Protein AF-A0A257JAC1-F1 (afdb_monomer)

Nearest PDB structures (foldseek):
  6sv1-assembly1_F  TM=8.504E-01  e=3.118E+00  Rhodospirillum rubrum
  6suw-assembly3_V  TM=8.301E-01  e=5.648E+00  Rhodospirillum rubrum ATCC 11170

pLDDT: mean 87.09, std 10.45, range [52.97, 97.69]

Mean predicted aligned error: 11.07 Å

Foldseek 3Di:
DVPVVVVVVVVVVVVVVVVCCVVVVVVVVVVVVVVVVVVVVVVVLCVLVVVQCVVVPPDDPPRLDQDDRPVHDPVSVVVSVVSNVVSVVVVVVVVVVVVVLVVVLVVLLVVLVVLLVVLVVCLVVDPDPVVNVVSVVSNVVSVVVNVVSVVD

Sequence (152 aa):
MLVQVARSRANREALARRILLDTALPLSALMALMTVIVWGGIRAGLKPLALLRGQVEGRAANDLAPIEVDAAPPEVRSLARAMNTLLAEVHHNVVAQKRFISDAAHQLRTPLAGLKSQTELALGEANDPALRARLQRVHESATRSAHLVNQL

Secondary structure (DSSP, 8-state):
-HHHHHHHHHHHHHHHHHHHHHHHHHHHHHHHHHHHHHHHHHHHHHHHHHHHHHHHTT--TT--PPPP-TTS-HHHHHHHHHHHHHHHHHHHHHHHHHHHHHHHHHHHHHHHHHHHHHHHHHHHH---HHHHHHHHHHHHHHHHHHHHHTT-

Structure (mmCIF, N/CA/C/O backbone):
data_AF-A0A257JAC1-F1
#
_entry.id   AF-A0A257JAC1-F1
#
loop_
_atom_site.group_PDB
_atom_site.id
_atom_site.type_symbol
_atom_site.label_atom_id
_atom_site.label_alt_id
_atom_site.label_comp_id
_atom_site.label_asym_id
_atom_site.label_entity_id
_atom_site.label_seq_id
_atom_site.pdbx_PDB_ins_code
_atom_site.Cartn_x
_atom_site.Cartn_y
_atom_site.Cartn_z
_atom_site.occupancy
_atom_site.B_iso_or_equiv
_atom_site.auth_seq_id
_atom_site.auth_comp_id
_atom_site.auth_asym_id
_atom_site.auth_atom_id
_atom_site.pdbx_PDB_model_num
ATOM 1 N N . MET A 1 1 ? 53.261 30.747 -67.026 1.00 52.97 1 MET A N 1
ATOM 2 C CA . MET A 1 1 ? 53.372 29.556 -66.147 1.00 52.97 1 MET A CA 1
ATOM 3 C C . MET A 1 1 ? 52.552 29.631 -64.840 1.00 52.97 1 MET A C 1
ATOM 5 O O . MET A 1 1 ? 52.709 28.761 -63.999 1.00 52.97 1 MET A O 1
ATOM 9 N N . LEU A 1 2 ? 51.612 30.575 -64.659 1.00 57.81 2 LEU A N 1
ATOM 10 C CA . LEU A 1 2 ? 50.761 30.638 -63.447 1.00 57.81 2 LEU A CA 1
ATOM 11 C C . LEU A 1 2 ? 49.524 29.712 -63.499 1.00 57.81 2 LEU A C 1
ATOM 13 O O . LEU A 1 2 ? 49.035 29.259 -62.469 1.00 57.81 2 LEU A O 1
ATOM 17 N N . VAL A 1 3 ? 49.051 29.361 -64.698 1.00 57.50 3 VAL A N 1
ATOM 18 C CA . VAL A 1 3 ? 47.791 28.615 -64.891 1.00 57.50 3 VAL A CA 1
ATOM 19 C C . VAL A 1 3 ? 47.932 27.111 -64.586 1.00 57.50 3 V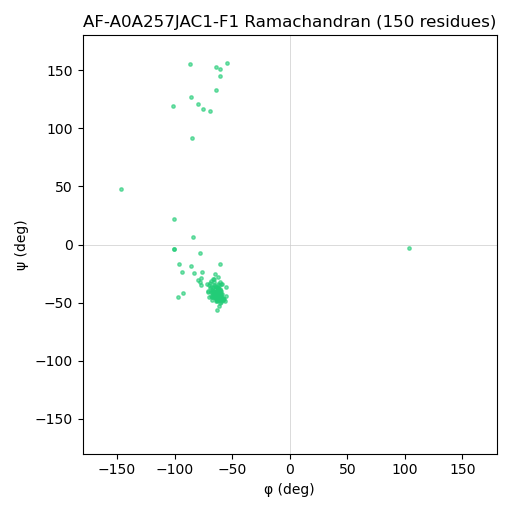AL A C 1
ATOM 21 O O . VAL A 1 3 ? 46.983 26.467 -64.142 1.00 57.50 3 VAL A O 1
ATOM 24 N N . GLN A 1 4 ? 49.128 26.538 -64.763 1.00 55.97 4 GLN A N 1
ATOM 25 C CA . GLN A 1 4 ? 49.362 25.095 -64.599 1.00 55.97 4 GLN A CA 1
ATOM 26 C C . GLN A 1 4 ? 49.473 24.679 -63.118 1.00 55.97 4 GLN A C 1
ATOM 28 O O . GLN A 1 4 ? 49.011 23.604 -62.739 1.00 55.97 4 GLN A O 1
ATOM 33 N N . VAL A 1 5 ? 49.999 25.562 -62.258 1.00 58.25 5 VAL A N 1
ATOM 34 C CA . VAL A 1 5 ? 50.094 25.331 -60.804 1.00 58.25 5 VAL A CA 1
ATOM 35 C C . VAL A 1 5 ? 48.734 25.530 -60.117 1.00 58.25 5 VAL A C 1
ATOM 37 O O . VAL A 1 5 ? 48.389 24.763 -59.218 1.00 58.25 5 VAL A O 1
ATOM 40 N N . ALA A 1 6 ? 47.916 26.481 -60.589 1.00 58.75 6 ALA A N 1
ATOM 41 C CA . ALA A 1 6 ? 46.552 26.689 -60.095 1.00 58.75 6 ALA A CA 1
ATOM 42 C C . ALA A 1 6 ? 45.630 25.486 -60.383 1.00 58.75 6 ALA A C 1
ATOM 44 O O . ALA A 1 6 ? 44.903 25.046 -59.494 1.00 58.75 6 ALA A O 1
ATOM 45 N N . ARG A 1 7 ? 45.723 24.877 -61.579 1.00 55.06 7 ARG A N 1
ATOM 46 C CA . ARG A 1 7 ? 44.983 23.642 -61.927 1.00 55.06 7 ARG A CA 1
ATOM 47 C C . ARG A 1 7 ? 45.364 22.449 -61.040 1.00 55.06 7 ARG A C 1
ATOM 49 O O . ARG A 1 7 ? 44.503 21.665 -60.657 1.00 55.06 7 ARG A O 1
ATOM 56 N N . SER A 1 8 ? 46.646 22.327 -60.697 1.00 62.03 8 SER A N 1
ATOM 57 C CA . SER A 1 8 ? 47.169 21.270 -59.818 1.00 62.03 8 SER A CA 1
ATOM 58 C C . SER A 1 8 ? 46.660 21.398 -58.374 1.00 62.03 8 SER A C 1
ATOM 60 O O . SER A 1 8 ? 46.226 20.406 -57.787 1.00 62.03 8 SER A O 1
ATOM 62 N N . ARG A 1 9 ? 46.645 22.617 -57.811 1.00 63.28 9 ARG A N 1
ATOM 63 C CA . ARG A 1 9 ? 46.128 22.863 -56.452 1.00 63.28 9 ARG A CA 1
ATOM 64 C C . ARG A 1 9 ? 44.609 22.722 -56.362 1.00 63.28 9 ARG A C 1
ATOM 66 O O . ARG A 1 9 ? 44.140 22.009 -55.482 1.00 63.28 9 ARG A O 1
ATOM 73 N N . ALA A 1 10 ? 43.865 23.287 -57.315 1.00 62.88 10 ALA A N 1
ATOM 74 C CA . ALA A 1 10 ? 42.404 23.188 -57.350 1.00 62.88 10 ALA A CA 1
ATOM 75 C C . ALA A 1 10 ? 41.915 21.731 -57.466 1.00 62.88 10 ALA A C 1
ATOM 77 O O . ALA A 1 10 ? 40.966 21.338 -56.791 1.00 62.88 10 ALA A O 1
ATOM 78 N N . ASN A 1 11 ? 42.601 20.894 -58.254 1.00 62.50 11 ASN A N 1
ATOM 79 C CA . ASN A 1 11 ? 42.267 19.471 -58.353 1.00 62.50 11 ASN A CA 1
ATOM 80 C C . ASN A 1 11 ? 42.580 18.704 -57.056 1.00 62.50 11 ASN A C 1
ATOM 82 O O . ASN A 1 11 ? 41.802 17.834 -56.670 1.00 62.50 11 ASN A O 1
ATOM 86 N N . ARG A 1 12 ? 43.679 19.030 -56.358 1.00 67.06 12 ARG A N 1
ATOM 87 C CA . ARG A 1 12 ? 44.023 18.420 -55.058 1.00 67.06 12 ARG A CA 1
ATOM 88 C C . ARG A 1 12 ? 43.043 18.815 -53.954 1.00 67.06 12 ARG A C 1
ATOM 90 O O . ARG A 1 12 ? 42.645 17.952 -53.181 1.00 67.06 12 ARG A O 1
ATOM 97 N N . GLU A 1 13 ? 42.617 20.074 -53.906 1.00 72.00 13 GLU A N 1
ATOM 98 C CA . GLU A 1 13 ? 41.595 20.547 -52.962 1.00 72.00 13 GLU A CA 1
ATOM 99 C C . GLU A 1 13 ? 40.222 19.928 -53.249 1.00 72.00 13 GLU A C 1
ATOM 101 O O . GLU A 1 13 ? 39.535 19.502 -52.322 1.00 72.00 13 GLU A O 1
ATOM 106 N N . ALA A 1 14 ? 39.844 19.792 -54.525 1.00 70.06 14 ALA A N 1
ATOM 107 C CA . ALA A 1 14 ? 38.610 19.118 -54.917 1.00 70.06 14 ALA A CA 1
ATOM 108 C C . ALA A 1 14 ? 38.619 17.625 -54.544 1.00 70.06 14 ALA A C 1
ATOM 110 O O . ALA A 1 14 ? 37.628 17.124 -54.013 1.00 70.06 14 ALA A O 1
ATOM 111 N N . LEU A 1 15 ? 39.739 16.925 -54.762 1.00 70.12 15 LEU A N 1
ATOM 112 C CA . LEU A 1 15 ? 39.929 15.530 -54.345 1.00 70.12 15 LEU A CA 1
ATOM 113 C C . LEU A 1 15 ? 39.894 15.385 -52.819 1.00 70.12 15 LEU A C 1
ATOM 115 O O . LEU A 1 15 ? 39.164 14.539 -52.313 1.00 70.12 15 LEU A O 1
ATOM 119 N N . ALA A 1 16 ? 40.611 16.235 -52.079 1.00 73.94 16 ALA A N 1
ATOM 120 C CA . ALA A 1 16 ? 40.619 16.214 -50.616 1.00 73.94 16 ALA A CA 1
ATOM 121 C C . ALA A 1 16 ? 39.226 16.489 -50.033 1.00 73.94 16 ALA A C 1
ATOM 123 O O . ALA A 1 16 ? 38.765 15.748 -49.169 1.00 73.94 16 ALA A O 1
ATOM 124 N N . ARG A 1 17 ? 38.507 17.495 -50.549 1.00 76.56 17 ARG A N 1
ATOM 125 C CA . ARG A 1 17 ? 37.129 17.797 -50.136 1.00 76.56 17 ARG A CA 1
ATOM 126 C C . ARG A 1 17 ? 36.183 16.639 -50.438 1.00 76.56 17 ARG A C 1
ATOM 128 O O . ARG A 1 17 ? 35.298 16.361 -49.637 1.00 76.56 17 ARG A O 1
ATOM 135 N N . ARG A 1 18 ? 36.371 15.957 -51.568 1.00 75.81 18 ARG A N 1
ATOM 136 C CA . ARG A 1 18 ? 35.548 14.809 -51.956 1.00 75.81 18 ARG A CA 1
ATOM 137 C C . ARG A 1 18 ? 35.815 13.588 -51.081 1.00 75.81 18 ARG A C 1
ATOM 139 O O . ARG A 1 18 ? 34.855 12.981 -50.646 1.00 75.81 18 ARG A O 1
ATOM 146 N N . ILE A 1 19 ? 37.071 13.305 -50.731 1.00 75.75 19 ILE A N 1
ATOM 147 C CA . ILE A 1 19 ? 37.435 12.236 -49.782 1.00 75.75 19 ILE A CA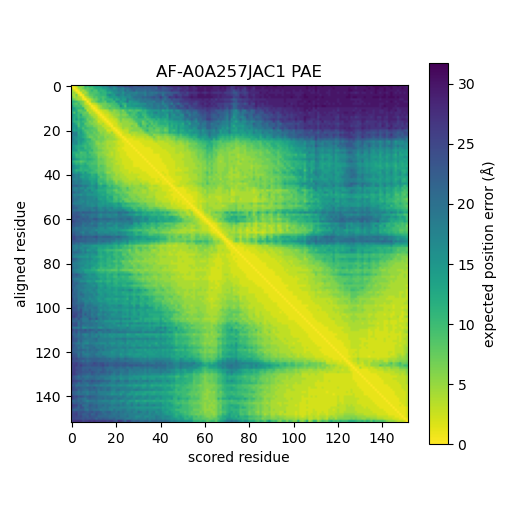 1
ATOM 148 C C . ILE A 1 19 ? 36.907 12.549 -48.377 1.00 75.75 19 ILE A C 1
ATOM 150 O O . ILE A 1 19 ? 36.349 11.673 -47.716 1.00 75.75 19 ILE A O 1
ATOM 154 N N . LEU A 1 20 ? 37.044 13.801 -47.927 1.00 79.00 20 LEU A N 1
ATOM 155 C CA . LEU A 1 20 ? 36.506 14.242 -46.642 1.00 79.00 20 LEU A CA 1
ATOM 156 C C . LEU A 1 20 ? 34.987 14.089 -46.603 1.00 79.00 20 LEU A C 1
ATOM 158 O O . LEU A 1 20 ? 34.475 13.573 -45.622 1.00 79.00 20 LEU A O 1
ATOM 162 N N . LEU A 1 21 ? 34.270 14.477 -47.661 1.00 80.38 21 LEU A N 1
ATOM 163 C CA . LEU A 1 21 ? 32.819 14.298 -47.740 1.00 80.38 21 LEU A CA 1
ATOM 164 C C . LEU A 1 21 ? 32.426 12.818 -47.852 1.00 80.38 21 LEU A C 1
ATOM 166 O O . LEU A 1 21 ? 31.553 12.389 -47.106 1.00 80.38 21 LEU A O 1
ATOM 170 N N . ASP A 1 22 ? 33.097 12.028 -48.692 1.00 84.81 22 ASP A N 1
ATOM 171 C CA . ASP A 1 22 ? 32.835 10.588 -48.856 1.00 84.81 22 ASP A CA 1
ATOM 172 C C . ASP A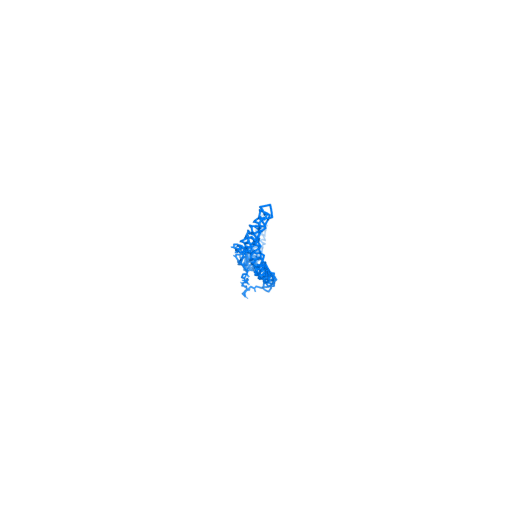 1 22 ? 33.077 9.799 -47.565 1.00 84.81 22 ASP A C 1
ATOM 174 O O . ASP A 1 22 ? 32.435 8.778 -47.348 1.00 84.81 22 ASP A O 1
ATOM 178 N N . THR A 1 23 ? 33.966 10.272 -46.687 1.00 84.00 23 THR A N 1
ATOM 179 C CA . THR A 1 23 ? 34.243 9.622 -45.396 1.00 84.00 23 THR A CA 1
ATOM 180 C C . THR A 1 23 ? 33.383 10.199 -44.268 1.00 84.00 23 THR A C 1
ATOM 182 O O . THR A 1 23 ? 32.854 9.461 -43.437 1.00 84.00 23 THR A O 1
ATOM 185 N N . ALA A 1 24 ? 33.202 11.522 -44.226 1.00 89.31 24 ALA A N 1
ATOM 186 C CA . ALA A 1 24 ? 32.442 12.192 -43.173 1.00 89.31 24 ALA A CA 1
ATOM 187 C C . ALA A 1 24 ? 30.936 11.940 -43.285 1.00 89.31 24 ALA A C 1
ATOM 189 O O . ALA A 1 24 ? 30.268 11.835 -42.257 1.00 89.31 24 ALA A O 1
ATOM 190 N N . LEU A 1 25 ? 30.391 11.822 -44.499 1.00 89.50 25 LEU A N 1
ATOM 191 C CA . LEU A 1 25 ? 28.969 11.562 -44.718 1.00 89.50 25 LEU A CA 1
ATOM 192 C C . LEU A 1 25 ? 28.515 10.213 -44.119 1.00 89.50 25 LEU A C 1
ATOM 194 O O . LEU A 1 25 ? 27.591 10.233 -43.303 1.00 89.50 25 LEU A O 1
ATOM 198 N N . PRO A 1 26 ? 29.148 9.056 -44.418 1.00 91.06 26 PRO A N 1
ATOM 199 C CA . PRO A 1 26 ? 28.753 7.781 -43.820 1.00 91.06 26 PRO A CA 1
ATOM 200 C C . PRO A 1 26 ? 29.000 7.734 -42.308 1.00 91.06 26 PRO A C 1
ATOM 202 O O . PRO A 1 26 ? 28.175 7.177 -41.587 1.00 91.06 26 PRO A O 1
ATOM 205 N N . LEU A 1 27 ? 30.066 8.364 -41.799 1.00 93.06 27 LEU A N 1
ATOM 206 C CA . LEU A 1 27 ? 30.300 8.473 -40.351 1.00 93.06 27 LEU A CA 1
ATOM 207 C C . LEU A 1 27 ? 29.205 9.288 -39.655 1.00 93.06 27 LEU A C 1
ATOM 209 O O . LEU A 1 27 ? 28.703 8.886 -38.606 1.00 93.06 27 LEU A O 1
ATOM 213 N N . SER A 1 28 ? 28.792 10.405 -40.253 1.00 94.62 28 SER A N 1
ATOM 214 C CA . SER A 1 28 ? 27.710 11.239 -39.724 1.00 94.62 28 SER A CA 1
ATOM 215 C C . SER A 1 28 ? 26.376 10.494 -39.747 1.00 94.62 28 SER A C 1
ATOM 217 O O . SER A 1 28 ? 25.626 10.542 -38.774 1.00 94.62 28 SER A O 1
ATOM 219 N N . ALA A 1 29 ? 26.098 9.752 -40.824 1.00 95.31 29 ALA A N 1
ATOM 220 C CA . ALA A 1 29 ? 24.916 8.903 -40.920 1.00 95.31 29 ALA A CA 1
ATOM 221 C C . ALA A 1 29 ? 24.917 7.802 -39.846 1.00 95.31 29 ALA A C 1
ATOM 223 O O . ALA A 1 29 ? 23.893 7.574 -39.203 1.00 95.31 29 ALA A O 1
ATOM 224 N N . LEU A 1 30 ? 26.066 7.168 -39.592 1.00 96.19 30 LEU A N 1
ATOM 225 C CA . LEU A 1 30 ? 26.216 6.160 -38.541 1.00 96.19 30 LEU A CA 1
ATOM 226 C C . LEU A 1 30 ? 25.992 6.755 -37.143 1.00 96.19 30 LEU A C 1
ATOM 228 O O . LEU A 1 30 ? 25.271 6.170 -36.336 1.00 96.19 30 LEU A O 1
ATOM 232 N N . MET A 1 31 ? 26.551 7.936 -36.866 1.00 96.94 31 MET A N 1
ATOM 233 C CA . MET A 1 31 ? 26.338 8.664 -35.608 1.00 96.94 31 MET A CA 1
ATOM 234 C C . MET A 1 31 ? 24.864 9.029 -35.403 1.00 96.94 31 MET A C 1
ATOM 236 O O . MET A 1 31 ? 24.316 8.835 -34.314 1.00 96.94 31 MET A O 1
ATOM 240 N N . ALA A 1 32 ? 24.198 9.522 -36.450 1.00 96.81 32 ALA A N 1
ATOM 241 C CA . ALA A 1 32 ? 22.774 9.830 -36.408 1.00 96.81 32 ALA A CA 1
ATOM 242 C C . ALA A 1 32 ? 21.938 8.568 -36.145 1.00 96.81 32 ALA A C 1
ATOM 244 O O . ALA A 1 32 ? 21.063 8.580 -35.280 1.00 96.81 32 ALA A O 1
ATOM 245 N N . LEU A 1 33 ? 22.256 7.459 -36.817 1.00 97.50 33 LEU A N 1
ATOM 246 C CA . LEU A 1 33 ? 21.589 6.176 -36.611 1.00 97.50 33 LEU A CA 1
ATOM 247 C C . LEU A 1 33 ? 21.762 5.668 -35.172 1.00 97.50 33 LEU A C 1
ATOM 249 O O . LEU A 1 33 ? 20.777 5.303 -34.532 1.00 97.50 33 LEU A O 1
ATOM 253 N N . MET A 1 34 ? 22.985 5.698 -34.634 1.00 97.69 34 MET A N 1
ATOM 254 C CA . MET A 1 34 ? 23.258 5.336 -33.238 1.00 97.69 34 MET A CA 1
ATOM 255 C C . MET A 1 34 ? 22.470 6.210 -32.264 1.00 97.69 34 MET A C 1
ATOM 257 O O . MET A 1 34 ? 21.876 5.696 -31.320 1.00 97.69 34 MET A O 1
ATOM 261 N N . THR A 1 35 ? 22.398 7.515 -32.523 1.00 97.44 35 THR A N 1
ATOM 262 C CA . THR A 1 35 ? 21.634 8.452 -31.691 1.00 97.44 35 THR A CA 1
ATOM 263 C C . THR A 1 35 ? 20.150 8.092 -31.667 1.00 97.44 35 THR A C 1
ATOM 265 O O . THR A 1 35 ? 19.555 8.031 -30.592 1.00 97.44 35 THR A O 1
ATOM 268 N N . VAL A 1 36 ? 19.555 7.794 -32.827 1.00 97.50 36 VAL A N 1
ATOM 269 C CA . VAL A 1 36 ? 18.144 7.381 -32.924 1.00 97.50 36 VAL A CA 1
ATOM 270 C C . VAL A 1 36 ? 17.897 6.066 -32.181 1.00 97.50 36 VAL A C 1
ATOM 272 O O . VAL A 1 36 ? 16.919 5.963 -31.439 1.00 97.50 36 VAL A O 1
ATOM 275 N N . ILE A 1 37 ? 18.787 5.081 -32.332 1.00 96.88 37 ILE A N 1
ATOM 276 C CA . ILE A 1 37 ? 18.673 3.780 -31.658 1.00 96.88 37 ILE A CA 1
ATOM 277 C C . ILE A 1 37 ? 18.770 3.943 -30.139 1.00 96.88 37 ILE A C 1
ATOM 279 O O . ILE A 1 37 ? 17.912 3.437 -29.416 1.00 96.88 37 ILE A O 1
ATOM 283 N N . VAL A 1 38 ? 19.771 4.676 -29.645 1.00 96.38 38 VAL A N 1
ATOM 284 C CA . VAL A 1 38 ? 19.961 4.923 -28.207 1.00 96.38 38 VAL A CA 1
ATOM 285 C C . VAL A 1 38 ? 18.773 5.688 -27.634 1.00 96.38 38 VAL A C 1
ATOM 287 O O . VAL A 1 38 ? 18.233 5.304 -26.599 1.00 96.38 38 VAL A O 1
ATOM 290 N N . TRP A 1 39 ? 18.314 6.733 -28.322 1.00 96.19 39 TRP A N 1
ATOM 291 C CA . TRP A 1 39 ? 17.157 7.510 -27.890 1.00 96.19 39 TRP A CA 1
ATOM 292 C C . TRP A 1 39 ? 15.881 6.659 -27.820 1.00 96.19 39 TRP A C 1
ATOM 294 O O . TRP A 1 39 ? 15.154 6.712 -26.824 1.00 96.19 39 TRP A O 1
ATOM 304 N N . GLY A 1 40 ? 15.637 5.820 -28.832 1.00 93.75 40 GLY A N 1
ATOM 305 C CA . GLY A 1 40 ? 14.530 4.864 -28.842 1.00 93.75 40 GLY A CA 1
ATOM 306 C C . GLY A 1 40 ? 14.633 3.834 -27.714 1.00 93.75 40 GLY A C 1
ATOM 307 O O . GLY A 1 40 ? 13.649 3.595 -27.014 1.00 93.75 40 GLY A O 1
ATOM 308 N N . GLY A 1 41 ? 15.829 3.284 -27.487 1.00 90.94 41 GLY A N 1
ATOM 309 C CA . GLY A 1 41 ? 16.111 2.323 -26.421 1.00 90.94 41 GLY A CA 1
ATOM 310 C C . GLY A 1 41 ? 15.875 2.900 -25.026 1.00 90.94 41 GLY A C 1
ATOM 311 O O . GLY A 1 41 ? 15.182 2.283 -24.221 1.00 90.94 41 GLY A O 1
ATOM 312 N N . ILE A 1 42 ? 16.359 4.118 -24.757 1.00 90.94 42 ILE A N 1
ATOM 313 C CA . ILE A 1 42 ? 16.124 4.819 -23.485 1.00 90.94 42 ILE A CA 1
ATOM 314 C C . ILE A 1 42 ? 14.628 5.079 -23.290 1.00 90.94 42 ILE A C 1
ATOM 316 O O . ILE A 1 42 ? 14.076 4.776 -22.233 1.00 90.94 42 ILE A O 1
ATOM 320 N N . ARG A 1 43 ? 13.936 5.603 -24.310 1.00 89.31 43 ARG A N 1
ATOM 321 C CA . ARG A 1 43 ? 12.501 5.907 -24.211 1.00 89.31 43 ARG A CA 1
ATOM 322 C C . ARG A 1 43 ? 11.665 4.647 -23.975 1.00 89.31 43 ARG A C 1
ATOM 324 O O . ARG A 1 43 ? 10.736 4.677 -23.169 1.00 89.31 43 ARG A O 1
ATOM 331 N N . ALA A 1 44 ? 12.000 3.544 -24.642 1.00 85.50 44 ALA A N 1
ATOM 332 C CA . ALA A 1 44 ? 11.354 2.253 -24.436 1.00 85.50 44 ALA A CA 1
ATOM 333 C C . ALA A 1 44 ? 11.671 1.665 -23.050 1.00 85.50 44 ALA A C 1
ATOM 335 O O . ALA A 1 44 ? 10.762 1.174 -22.386 1.00 85.50 44 ALA A O 1
ATOM 336 N N . GLY A 1 45 ? 12.919 1.773 -22.585 1.00 84.50 45 GLY A N 1
ATOM 337 C CA . GLY A 1 45 ? 13.359 1.274 -21.279 1.00 84.50 45 GLY A CA 1
ATOM 338 C C . GLY A 1 45 ? 12.779 2.041 -20.088 1.00 84.50 45 GLY A C 1
ATOM 339 O O . GLY A 1 45 ? 12.512 1.446 -19.048 1.00 84.50 45 GLY A O 1
ATOM 340 N N . LEU A 1 46 ? 12.515 3.343 -20.242 1.00 87.31 46 LEU A N 1
ATOM 341 C CA . LEU A 1 46 ? 11.900 4.178 -19.200 1.00 87.31 46 LEU A CA 1
ATOM 342 C C . LEU A 1 46 ? 10.363 4.123 -19.194 1.00 87.31 46 LEU A C 1
ATOM 344 O O . LEU A 1 46 ? 9.744 4.458 -18.184 1.00 87.31 46 LEU A O 1
ATOM 348 N N . LYS A 1 47 ? 9.718 3.682 -20.283 1.00 87.06 47 LYS A N 1
ATOM 349 C CA . LYS A 1 47 ? 8.249 3.577 -20.363 1.00 87.06 47 LYS A CA 1
ATOM 350 C C . LYS A 1 47 ? 7.638 2.724 -19.228 1.00 87.06 47 LYS A C 1
ATOM 352 O O . LYS A 1 47 ? 6.662 3.184 -18.636 1.00 87.06 47 LYS A O 1
ATOM 357 N N . PRO A 1 48 ? 8.181 1.545 -18.860 1.00 85.31 48 PRO A N 1
ATOM 358 C CA . PRO A 1 48 ? 7.686 0.762 -17.726 1.00 85.31 48 PRO A CA 1
ATOM 359 C C . PRO A 1 48 ? 7.757 1.497 -16.384 1.00 85.31 48 PRO A C 1
ATOM 361 O O . PRO A 1 48 ? 6.865 1.328 -15.560 1.00 85.31 48 PRO A O 1
ATOM 364 N N . LEU A 1 49 ? 8.766 2.349 -16.168 1.00 86.44 49 LEU A N 1
ATOM 365 C CA . LEU A 1 49 ? 8.862 3.160 -14.949 1.00 86.44 49 LEU A CA 1
ATOM 366 C C . LEU A 1 49 ? 7.763 4.223 -14.886 1.00 86.44 49 LEU A C 1
ATOM 368 O O . LEU A 1 49 ? 7.225 4.478 -13.815 1.00 86.44 49 LEU A O 1
ATOM 372 N N . ALA A 1 50 ? 7.390 4.812 -16.023 1.00 84.75 50 ALA A N 1
ATOM 373 C CA . ALA A 1 50 ? 6.267 5.745 -16.080 1.00 84.75 50 ALA A CA 1
ATOM 374 C C . ALA A 1 50 ? 4.923 5.050 -15.790 1.00 84.75 50 ALA A C 1
ATOM 376 O O . ALA A 1 50 ? 4.074 5.623 -15.111 1.00 84.75 50 ALA A O 1
ATOM 377 N N . LEU A 1 51 ? 4.746 3.807 -16.253 1.00 84.12 51 LEU A N 1
ATOM 378 C CA . LEU A 1 51 ? 3.569 2.994 -15.922 1.00 84.12 51 LEU A CA 1
ATOM 379 C C . LEU A 1 51 ? 3.536 2.629 -14.435 1.00 84.12 51 LEU A C 1
ATOM 381 O O . LEU A 1 51 ? 2.499 2.784 -13.798 1.00 84.12 51 LEU A O 1
ATOM 385 N N . LEU A 1 52 ? 4.674 2.203 -13.876 1.00 85.00 52 LEU A N 1
ATOM 386 C CA . LEU A 1 52 ? 4.822 1.929 -12.447 1.00 85.00 52 LEU A CA 1
ATOM 387 C C . LEU A 1 52 ? 4.480 3.171 -11.615 1.00 85.00 52 LEU A C 1
ATOM 389 O O . LEU A 1 52 ? 3.696 3.092 -10.676 1.00 85.00 52 LEU A O 1
ATOM 393 N N . ARG A 1 53 ? 5.021 4.329 -12.005 1.00 84.38 53 ARG A N 1
ATOM 394 C CA . ARG A 1 53 ? 4.719 5.620 -11.386 1.00 84.38 53 ARG A CA 1
ATOM 395 C C . ARG A 1 53 ? 3.221 5.908 -11.410 1.00 84.38 53 ARG A C 1
ATOM 397 O O . ARG A 1 53 ? 2.681 6.220 -10.363 1.00 84.38 53 ARG A O 1
ATOM 404 N N . GLY A 1 54 ? 2.551 5.755 -12.552 1.00 82.81 54 GLY A N 1
ATOM 405 C CA . GLY A 1 54 ? 1.106 5.990 -12.660 1.00 82.81 54 GLY A CA 1
ATOM 406 C C . GLY A 1 54 ? 0.242 5.017 -11.849 1.00 82.81 54 GLY A C 1
ATOM 407 O O . GLY A 1 54 ? -0.859 5.378 -11.458 1.00 82.81 54 GLY A O 1
ATOM 408 N N . GLN A 1 55 ? 0.726 3.803 -11.567 1.00 81.38 55 GLN A N 1
ATOM 409 C CA . GLN A 1 55 ? 0.035 2.876 -10.664 1.00 81.38 55 GLN A CA 1
ATOM 410 C C . GLN A 1 55 ? 0.207 3.246 -9.188 1.00 81.38 55 GLN A C 1
ATOM 412 O O . GLN A 1 55 ? -0.606 2.836 -8.370 1.00 81.38 55 GLN A O 1
ATOM 417 N N . VAL A 1 56 ? 1.264 3.977 -8.831 1.00 83.06 56 VAL A N 1
ATOM 418 C CA . VAL A 1 56 ? 1.575 4.350 -7.442 1.00 83.06 56 VAL A CA 1
ATOM 419 C C . VAL A 1 56 ? 1.064 5.756 -7.125 1.00 83.06 56 VAL A C 1
ATOM 421 O O . VAL A 1 56 ? 0.445 5.976 -6.085 1.00 83.06 56 VAL A O 1
ATOM 424 N N . GLU A 1 57 ? 1.298 6.716 -8.019 1.00 79.19 57 GLU A N 1
ATOM 425 C CA . GLU A 1 57 ? 0.791 8.080 -7.911 1.00 79.19 57 GLU A CA 1
ATOM 426 C C . GLU A 1 57 ? -0.725 8.092 -8.116 1.00 79.19 57 GLU A C 1
ATOM 428 O O . GLU A 1 57 ? -1.226 7.801 -9.196 1.00 79.19 57 GLU A O 1
ATOM 433 N N . GLY A 1 58 ? -1.457 8.460 -7.065 1.00 70.00 58 GLY A N 1
ATOM 434 C CA . GLY A 1 58 ? -2.918 8.545 -7.089 1.00 70.00 58 GLY A CA 1
ATOM 435 C C . GLY A 1 58 ? -3.628 7.383 -6.402 1.00 70.00 58 GLY A C 1
ATOM 436 O O . GLY A 1 58 ? -4.849 7.439 -6.261 1.00 70.00 58 GLY A O 1
ATOM 437 N N . ARG A 1 59 ? -2.897 6.374 -5.904 1.00 79.88 59 ARG A N 1
ATOM 438 C CA . ARG A 1 59 ? -3.494 5.389 -4.996 1.00 79.88 59 ARG A CA 1
ATOM 439 C C . ARG A 1 59 ? -3.930 6.058 -3.701 1.00 79.88 59 ARG A C 1
ATOM 441 O O . ARG A 1 59 ? -3.191 6.841 -3.100 1.00 79.88 59 ARG A O 1
ATOM 448 N N . ALA A 1 60 ? -5.148 5.744 -3.274 1.00 76.50 60 ALA A N 1
ATOM 449 C CA . ALA A 1 60 ? -5.641 6.158 -1.971 1.00 76.50 60 ALA A CA 1
ATOM 450 C C . ALA A 1 60 ? -4.797 5.506 -0.864 1.00 76.50 60 ALA A C 1
ATOM 452 O O . ALA A 1 60 ? -4.272 4.411 -1.037 1.00 76.50 60 ALA A O 1
ATOM 453 N N . ALA A 1 61 ? -4.709 6.138 0.309 1.00 72.75 61 ALA A N 1
ATOM 454 C CA . ALA A 1 61 ? -3.907 5.619 1.425 1.00 72.75 61 ALA A CA 1
ATOM 455 C C . ALA A 1 61 ? -4.346 4.223 1.924 1.00 72.75 61 ALA A C 1
ATOM 457 O O . ALA A 1 61 ? -3.592 3.556 2.627 1.00 72.75 61 ALA A O 1
ATOM 458 N N . ASN A 1 62 ? -5.561 3.781 1.580 1.00 75.88 62 ASN A N 1
ATOM 459 C CA . ASN A 1 62 ? -6.081 2.449 1.896 1.00 75.88 62 ASN A CA 1
ATOM 460 C C . ASN A 1 62 ? -6.015 1.462 0.716 1.00 75.88 62 ASN A C 1
ATOM 462 O O . ASN A 1 62 ? -6.388 0.300 0.889 1.00 75.88 62 ASN A O 1
ATOM 466 N N . ASP A 1 63 ? -5.578 1.913 -0.461 1.00 82.81 63 ASP A N 1
ATOM 467 C CA . ASP A 1 63 ? -5.468 1.091 -1.657 1.00 82.81 63 ASP A CA 1
ATOM 468 C C . ASP A 1 63 ? -4.125 0.359 -1.646 1.00 82.81 63 ASP A C 1
ATOM 470 O O . ASP A 1 63 ? -3.084 0.861 -2.074 1.00 82.81 63 ASP A O 1
ATOM 474 N N . LEU A 1 64 ? -4.172 -0.845 -1.084 1.00 82.62 64 LEU A N 1
ATOM 475 C CA . LEU A 1 64 ? -3.033 -1.743 -0.914 1.00 82.62 64 LEU A CA 1
ATOM 476 C C . LEU A 1 64 ? -3.021 -2.840 -1.989 1.00 82.62 64 LEU A C 1
ATOM 478 O O . LEU A 1 64 ? -2.434 -3.902 -1.779 1.00 82.62 64 LEU A O 1
ATOM 482 N N . ALA A 1 65 ? -3.694 -2.613 -3.124 1.00 83.06 65 ALA A N 1
ATOM 483 C CA . ALA A 1 65 ? -3.692 -3.555 -4.233 1.00 83.06 65 ALA A CA 1
ATOM 484 C C . ALA A 1 65 ? -2.264 -3.768 -4.776 1.00 83.06 65 ALA A C 1
ATOM 486 O O . ALA A 1 65 ? -1.459 -2.826 -4.819 1.00 83.06 65 ALA A O 1
ATOM 487 N N . PRO A 1 66 ? -1.923 -4.988 -5.224 1.00 84.69 66 PRO A N 1
ATOM 488 C CA . PRO A 1 66 ? -0.618 -5.248 -5.812 1.00 84.69 66 P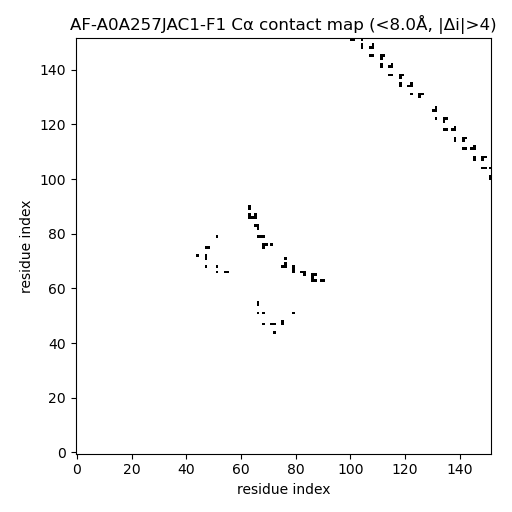RO A CA 1
ATOM 489 C C . PRO A 1 66 ? -0.394 -4.388 -7.064 1.00 84.69 66 PRO A C 1
ATOM 491 O O . PRO A 1 66 ? -1.320 -3.969 -7.757 1.00 84.69 66 PRO A O 1
ATOM 494 N N . ILE A 1 67 ? 0.864 -4.069 -7.327 1.00 85.69 67 ILE A N 1
ATOM 495 C CA . ILE A 1 67 ? 1.323 -3.423 -8.553 1.00 85.69 67 ILE A CA 1
ATOM 496 C C . ILE A 1 67 ? 1.578 -4.515 -9.595 1.00 85.69 67 ILE A C 1
ATOM 498 O O . ILE A 1 67 ? 2.354 -5.442 -9.336 1.00 85.69 67 ILE A O 1
ATOM 502 N N . GLU A 1 68 ? 0.973 -4.381 -10.775 1.00 81.50 68 GLU A N 1
ATOM 503 C CA . GLU A 1 68 ? 1.100 -5.335 -11.882 1.00 81.50 68 GLU A CA 1
ATOM 504 C C . GLU A 1 68 ? 2.088 -4.821 -12.938 1.00 81.50 68 GLU A C 1
ATOM 506 O O . GLU A 1 68 ? 1.902 -3.756 -13.531 1.00 81.50 68 GLU A O 1
ATOM 511 N N . VAL A 1 69 ? 3.172 -5.569 -13.176 1.00 77.88 69 VAL A N 1
ATOM 512 C CA . VAL A 1 69 ? 4.249 -5.190 -14.120 1.00 77.88 69 VAL A CA 1
ATOM 513 C C . VAL A 1 69 ? 4.869 -6.414 -14.806 1.00 77.88 69 VAL A C 1
ATOM 515 O O . VAL A 1 69 ? 6.088 -6.559 -14.922 1.00 77.88 69 VAL A O 1
ATOM 518 N N . ASP A 1 70 ? 4.019 -7.308 -15.310 1.00 74.56 70 ASP A N 1
ATOM 519 C CA . ASP A 1 70 ? 4.454 -8.567 -15.937 1.00 74.56 70 ASP A CA 1
ATOM 520 C C . ASP A 1 70 ? 5.316 -8.352 -17.189 1.00 74.56 70 ASP A C 1
ATOM 522 O O . ASP A 1 70 ? 6.329 -9.027 -17.384 1.00 74.56 70 ASP A O 1
ATOM 526 N N . ALA A 1 71 ? 4.983 -7.345 -18.000 1.00 78.62 71 ALA A N 1
ATOM 527 C CA . ALA A 1 71 ? 5.705 -7.016 -19.231 1.00 78.62 71 ALA A CA 1
ATOM 528 C C . ALA A 1 71 ? 6.954 -6.129 -19.019 1.00 78.62 71 ALA A C 1
ATOM 530 O O . ALA A 1 71 ? 7.548 -5.661 -19.991 1.00 78.62 71 ALA A O 1
ATOM 531 N N . ALA A 1 72 ? 7.351 -5.853 -17.771 1.00 82.12 72 ALA A N 1
ATOM 532 C CA . ALA A 1 72 ? 8.470 -4.961 -17.474 1.00 82.12 72 ALA A CA 1
ATOM 533 C C . ALA A 1 72 ? 9.837 -5.689 -17.466 1.00 82.12 72 ALA A C 1
ATOM 535 O O . ALA A 1 72 ? 9.887 -6.898 -17.198 1.00 82.12 72 ALA A O 1
ATOM 536 N N . PRO A 1 73 ? 10.951 -4.960 -17.706 1.00 85.19 73 PRO A N 1
ATOM 537 C CA . PRO A 1 73 ? 12.315 -5.461 -17.523 1.00 85.19 73 PRO A CA 1
ATOM 538 C C . PRO A 1 73 ? 12.558 -6.021 -16.109 1.00 85.19 73 PRO A C 1
ATOM 540 O O . PRO A 1 73 ? 11.863 -5.626 -15.162 1.00 85.19 73 PRO A O 1
ATOM 543 N N . PRO A 1 74 ? 13.541 -6.925 -15.931 1.00 86.44 74 PRO A N 1
ATOM 544 C CA . PRO A 1 74 ? 13.779 -7.602 -14.656 1.00 86.44 74 PRO A CA 1
ATOM 545 C C . PRO A 1 74 ? 14.068 -6.636 -13.498 1.00 86.44 74 PRO A C 1
ATOM 547 O O . PRO A 1 74 ? 13.619 -6.888 -12.378 1.00 86.44 74 PRO A O 1
ATOM 550 N N . GLU A 1 75 ? 14.737 -5.513 -13.762 1.00 87.50 75 GLU A N 1
ATOM 551 C CA . GLU A 1 75 ? 15.043 -4.471 -12.778 1.00 87.50 75 GLU A CA 1
ATOM 552 C C . GLU A 1 75 ? 13.756 -3.835 -12.232 1.00 87.50 75 GLU A C 1
ATOM 554 O O . GLU A 1 75 ? 13.549 -3.767 -11.019 1.00 87.50 75 GLU A O 1
ATOM 559 N N . VAL A 1 76 ? 12.841 -3.447 -13.128 1.00 87.69 76 VAL A N 1
ATOM 560 C CA . VAL A 1 76 ? 11.547 -2.841 -12.769 1.00 87.69 76 VAL A CA 1
ATOM 561 C C . VAL A 1 76 ? 10.662 -3.852 -12.042 1.00 87.69 76 VAL A C 1
ATOM 563 O O . VAL A 1 76 ? 10.030 -3.523 -11.039 1.00 87.69 76 VAL A O 1
ATOM 566 N N . ARG A 1 77 ? 10.664 -5.112 -12.488 1.00 88.56 77 ARG A N 1
ATOM 567 C CA . ARG A 1 77 ? 9.923 -6.194 -11.828 1.00 88.56 77 ARG A CA 1
ATOM 568 C C . ARG A 1 77 ? 10.453 -6.486 -10.426 1.00 88.56 77 ARG A C 1
ATOM 570 O O . ARG A 1 77 ? 9.683 -6.840 -9.538 1.00 88.56 77 ARG A O 1
ATOM 577 N N . SER A 1 78 ? 11.764 -6.383 -10.206 1.00 89.50 78 SER A N 1
ATOM 578 C CA . SER A 1 78 ? 12.357 -6.544 -8.873 1.00 89.50 78 SER A CA 1
ATOM 579 C C . SER A 1 78 ? 11.906 -5.436 -7.924 1.00 89.50 78 SER A C 1
ATOM 581 O O . SER A 1 78 ? 11.494 -5.727 -6.803 1.00 89.50 78 SER A O 1
ATOM 583 N N . LEU A 1 79 ? 11.917 -4.184 -8.390 1.00 89.94 79 LEU A N 1
ATOM 584 C CA . LEU A 1 79 ? 11.432 -3.048 -7.609 1.00 89.94 79 LEU A CA 1
ATOM 585 C C . LEU A 1 79 ? 9.947 -3.201 -7.255 1.00 89.94 79 LEU A C 1
ATOM 587 O O . LEU A 1 79 ? 9.574 -3.070 -6.092 1.00 89.94 79 LEU A O 1
ATOM 591 N N . ALA A 1 80 ? 9.108 -3.550 -8.230 1.00 89.38 80 ALA A N 1
ATOM 592 C CA . ALA A 1 80 ? 7.681 -3.737 -7.996 1.00 89.38 80 ALA A CA 1
ATOM 593 C C . ALA A 1 80 ? 7.377 -4.891 -7.033 1.00 89.38 80 ALA A C 1
ATOM 595 O O . ALA A 1 80 ? 6.491 -4.770 -6.193 1.00 89.38 80 ALA A O 1
ATOM 596 N N . ARG A 1 81 ? 8.152 -5.982 -7.086 1.00 90.25 81 ARG A N 1
ATOM 597 C CA . ARG A 1 81 ? 8.055 -7.061 -6.092 1.00 90.25 81 ARG A CA 1
ATOM 598 C C . ARG A 1 81 ? 8.373 -6.568 -4.684 1.00 90.25 81 ARG A C 1
ATOM 600 O O . ARG A 1 81 ? 7.611 -6.866 -3.774 1.00 90.25 81 ARG A O 1
ATOM 607 N N . ALA A 1 82 ? 9.441 -5.789 -4.505 1.00 91.12 82 ALA A N 1
ATOM 608 C CA . ALA A 1 82 ? 9.777 -5.220 -3.200 1.00 91.12 82 ALA A CA 1
ATOM 609 C C . ALA A 1 82 ? 8.667 -4.292 -2.674 1.00 91.12 82 ALA A C 1
ATOM 611 O O . ALA A 1 82 ? 8.297 -4.375 -1.504 1.00 91.12 82 ALA A O 1
ATOM 612 N N . MET A 1 83 ? 8.081 -3.463 -3.545 1.00 90.00 83 MET A N 1
ATOM 613 C CA . MET A 1 83 ? 6.930 -2.626 -3.191 1.00 90.00 83 MET A CA 1
ATOM 614 C C . MET A 1 83 ? 5.705 -3.461 -2.805 1.00 90.00 83 MET A C 1
ATOM 616 O O . MET A 1 83 ? 5.070 -3.176 -1.795 1.00 90.00 83 MET A O 1
ATOM 620 N N . ASN A 1 84 ? 5.399 -4.518 -3.559 1.00 91.69 84 ASN A N 1
ATOM 621 C CA . ASN A 1 84 ? 4.285 -5.417 -3.256 1.00 91.69 84 ASN A CA 1
ATOM 622 C C . ASN A 1 84 ? 4.465 -6.130 -1.913 1.00 91.69 84 ASN A C 1
ATOM 624 O O . ASN A 1 84 ? 3.488 -6.283 -1.186 1.00 91.69 84 ASN A O 1
ATOM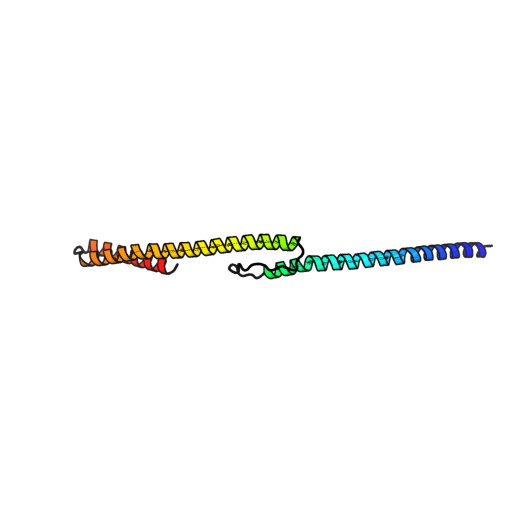 628 N N . THR A 1 85 ? 5.691 -6.514 -1.547 1.00 92.12 85 THR A N 1
ATOM 629 C CA . THR A 1 85 ? 5.980 -7.067 -0.216 1.00 92.12 85 THR A CA 1
ATOM 630 C C . THR A 1 85 ? 5.628 -6.072 0.888 1.00 92.12 85 THR A C 1
ATOM 632 O O . THR A 1 85 ? 4.929 -6.436 1.829 1.00 92.12 85 THR A O 1
ATOM 635 N N . LEU A 1 86 ? 6.038 -4.806 0.750 1.00 90.88 86 LEU A N 1
ATOM 636 C CA . LEU A 1 86 ? 5.712 -3.759 1.724 1.00 90.88 86 LEU A CA 1
ATOM 637 C C . LEU A 1 86 ? 4.201 -3.496 1.797 1.00 90.88 86 LEU A C 1
ATOM 639 O O . LEU A 1 86 ? 3.645 -3.392 2.888 1.00 90.88 86 LEU A O 1
ATOM 643 N N . LEU A 1 87 ? 3.516 -3.427 0.651 1.00 91.62 87 LEU A N 1
ATOM 644 C CA . LEU A 1 87 ? 2.060 -3.251 0.599 1.00 91.62 87 LEU A CA 1
ATOM 645 C C . LEU A 1 87 ? 1.326 -4.414 1.279 1.00 91.62 87 LEU A C 1
ATOM 647 O O . LEU A 1 87 ? 0.380 -4.186 2.033 1.00 91.62 87 LEU A O 1
ATOM 651 N N . ALA A 1 88 ? 1.784 -5.648 1.059 1.00 91.94 88 ALA A N 1
ATOM 652 C CA . ALA A 1 88 ? 1.229 -6.834 1.700 1.00 91.94 88 ALA A CA 1
ATOM 653 C C . ALA A 1 88 ? 1.445 -6.820 3.221 1.00 91.94 88 ALA A C 1
ATOM 655 O O . ALA A 1 88 ? 0.531 -7.157 3.975 1.00 91.94 88 ALA A O 1
ATOM 656 N N . GLU A 1 89 ? 2.618 -6.390 3.684 1.00 93.12 89 GLU A N 1
ATOM 657 C CA . GLU A 1 89 ? 2.918 -6.255 5.110 1.00 93.12 89 GLU A CA 1
ATOM 658 C C . GLU A 1 89 ? 2.036 -5.188 5.773 1.00 93.12 89 GLU A C 1
ATOM 660 O O . GLU A 1 89 ? 1.415 -5.440 6.808 1.00 93.12 89 GLU A O 1
ATOM 665 N N . VAL A 1 90 ? 1.886 -4.0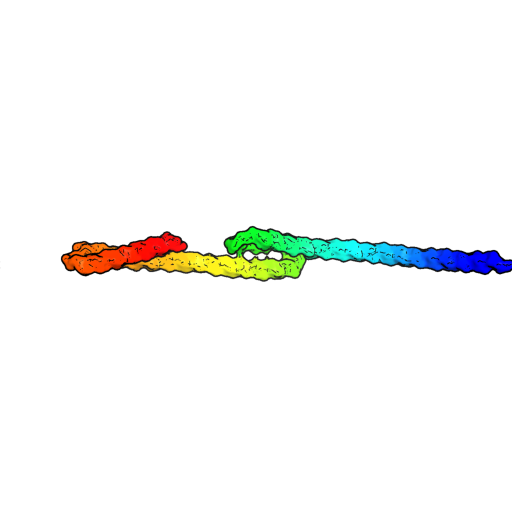21 5.139 1.00 92.56 90 VAL A N 1
ATOM 666 C CA . VAL A 1 90 ? 0.969 -2.970 5.605 1.00 92.56 90 VAL A CA 1
ATOM 667 C C . VAL A 1 90 ? -0.469 -3.485 5.644 1.00 92.56 90 VAL A C 1
ATOM 669 O O . VAL A 1 90 ? -1.167 -3.272 6.635 1.00 92.56 90 VAL A O 1
ATOM 672 N N . HIS A 1 91 ? -0.911 -4.207 4.613 1.00 91.38 91 HIS A N 1
ATOM 673 C CA . HIS A 1 91 ? -2.242 -4.808 4.583 1.00 91.38 91 HIS A CA 1
ATOM 674 C C . HIS A 1 91 ? -2.458 -5.767 5.752 1.00 91.38 91 HIS A C 1
ATOM 676 O O . HIS A 1 91 ? -3.464 -5.664 6.456 1.00 91.38 91 HIS A O 1
ATOM 682 N N . HIS A 1 92 ? -1.497 -6.656 6.002 1.00 93.06 92 HIS A N 1
ATOM 683 C CA . HIS A 1 92 ? -1.566 -7.591 7.114 1.00 93.06 92 HIS A CA 1
ATOM 684 C C . HIS A 1 92 ? -1.664 -6.864 8.462 1.00 93.06 92 HIS A C 1
ATOM 686 O O . HIS A 1 92 ? -2.540 -7.181 9.269 1.00 93.06 92 HIS A O 1
ATOM 692 N N . ASN A 1 93 ? -0.839 -5.835 8.671 1.00 93.56 93 ASN A N 1
ATOM 693 C CA . ASN A 1 93 ? -0.839 -5.037 9.896 1.00 93.56 93 ASN A CA 1
ATOM 694 C C . ASN A 1 93 ? -2.160 -4.285 10.106 1.00 93.56 93 ASN A C 1
ATOM 696 O O . ASN A 1 93 ? -2.712 -4.306 11.206 1.00 93.56 93 ASN A O 1
ATOM 700 N N . VAL A 1 94 ? -2.716 -3.674 9.056 1.00 92.69 94 VAL A 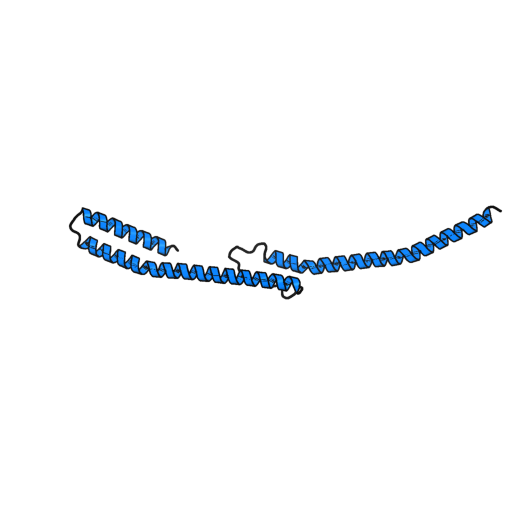N 1
ATOM 701 C CA . VAL A 1 94 ? -4.012 -2.978 9.129 1.00 92.69 94 VAL A CA 1
ATOM 702 C C . VAL A 1 94 ? -5.144 -3.955 9.452 1.00 92.69 94 VAL A C 1
ATOM 704 O O . VAL A 1 94 ? -6.007 -3.651 10.278 1.00 92.69 94 VAL A O 1
ATOM 707 N N . VAL A 1 95 ? -5.156 -5.136 8.830 1.00 92.50 95 VAL A N 1
ATOM 708 C CA . VAL A 1 95 ? -6.161 -6.173 9.108 1.00 92.50 95 VAL A CA 1
ATOM 709 C C . VAL A 1 95 ? -6.042 -6.676 10.547 1.00 92.50 95 VAL A C 1
ATOM 711 O O . VAL A 1 95 ? -7.056 -6.778 11.242 1.00 92.50 95 VAL A O 1
ATOM 714 N N . ALA A 1 96 ? -4.822 -6.943 11.017 1.00 94.25 96 ALA A N 1
ATOM 715 C CA . ALA A 1 96 ? -4.568 -7.369 12.389 1.00 94.25 96 ALA A CA 1
ATOM 716 C C . ALA A 1 96 ? -5.006 -6.303 13.404 1.00 94.25 96 ALA A C 1
ATOM 718 O O . ALA A 1 96 ? -5.690 -6.627 14.373 1.00 94.25 96 ALA A O 1
ATOM 719 N N . GLN A 1 97 ? -4.698 -5.028 13.151 1.00 94.56 97 GLN A N 1
ATOM 720 C CA . GLN A 1 97 ? -5.097 -3.917 14.014 1.00 94.56 97 GLN A CA 1
ATOM 721 C C . GLN A 1 97 ? -6.621 -3.763 14.086 1.00 94.56 97 GLN A C 1
ATOM 723 O O . GLN A 1 97 ? -7.169 -3.624 15.178 1.00 94.56 97 GLN A O 1
ATOM 728 N N . LYS A 1 98 ? -7.325 -3.845 12.949 1.00 92.56 98 LYS A N 1
ATOM 729 C CA . LYS A 1 98 ? -8.797 -3.810 12.921 1.00 92.56 98 LYS A CA 1
ATOM 730 C C . LYS A 1 98 ? -9.409 -4.962 13.713 1.00 92.56 98 LYS A C 1
ATOM 732 O O . LYS A 1 98 ? -10.347 -4.746 14.477 1.00 92.56 98 LYS A O 1
ATOM 737 N N . ARG A 1 99 ? -8.871 -6.175 13.553 1.00 94.19 99 ARG A N 1
ATOM 738 C CA . ARG A 1 99 ? -9.332 -7.348 14.305 1.00 94.19 99 ARG A CA 1
ATOM 739 C C . ARG A 1 99 ? -9.082 -7.171 15.803 1.00 94.19 99 ARG A C 1
ATOM 741 O O . ARG A 1 99 ? -10.005 -7.367 16.578 1.00 94.19 99 ARG A O 1
ATOM 748 N N . PHE A 1 100 ? -7.898 -6.702 16.194 1.00 95.25 100 PHE A N 1
ATOM 749 C CA . PHE A 1 100 ? -7.576 -6.414 17.592 1.00 95.25 100 PHE A CA 1
ATOM 750 C C . PHE A 1 100 ? -8.531 -5.388 18.220 1.00 95.25 100 PHE A C 1
ATOM 752 O O . PHE A 1 100 ? -9.032 -5.623 19.315 1.00 95.25 100 PHE A O 1
ATOM 759 N N . ILE A 1 101 ? -8.824 -4.279 17.530 1.00 94.69 101 ILE A N 1
ATOM 760 C CA . ILE A 1 101 ? -9.770 -3.259 18.017 1.00 94.69 101 ILE A CA 1
ATOM 761 C C . ILE A 1 101 ? -11.171 -3.855 18.178 1.00 94.69 101 ILE A C 1
ATOM 763 O O . ILE A 1 101 ? -11.796 -3.672 19.221 1.00 94.69 101 ILE A O 1
ATOM 767 N N . SER A 1 102 ? -11.640 -4.612 17.183 1.00 93.88 102 SER A N 1
ATOM 768 C CA . SER A 1 102 ? -12.931 -5.300 17.248 1.00 93.88 102 SER A CA 1
ATOM 769 C C . SER A 1 102 ? -12.995 -6.269 18.430 1.00 93.88 102 SER A C 1
ATOM 771 O O . SER A 1 102 ? -13.969 -6.260 19.185 1.00 93.88 102 SER A O 1
ATOM 773 N N . ASP A 1 103 ? -11.965 -7.089 18.622 1.00 94.94 103 ASP A N 1
ATOM 774 C CA . ASP A 1 103 ? -11.915 -8.076 19.700 1.00 94.94 103 ASP A CA 1
ATOM 775 C C . ASP A 1 103 ? -11.868 -7.391 21.070 1.00 94.94 103 ASP A C 1
ATOM 777 O O . ASP A 1 103 ? -12.627 -7.755 21.970 1.00 94.94 103 ASP A O 1
ATOM 781 N N . ALA A 1 104 ? -11.056 -6.340 21.216 1.00 94.50 104 ALA A N 1
ATOM 782 C CA . ALA A 1 104 ? -11.009 -5.525 22.424 1.00 94.50 104 ALA A CA 1
ATOM 783 C C . ALA A 1 104 ? -12.374 -4.884 22.723 1.00 94.50 104 ALA A C 1
ATOM 785 O O . ALA A 1 104 ? -12.838 -4.923 23.864 1.00 94.50 104 ALA A O 1
ATOM 786 N N . ALA A 1 105 ? -13.065 -4.357 21.709 1.00 94.44 105 ALA A N 1
ATOM 787 C CA . ALA A 1 105 ? -14.388 -3.772 21.886 1.00 94.44 105 ALA A CA 1
ATOM 788 C C . ALA A 1 105 ? -15.420 -4.808 22.365 1.00 94.44 105 ALA A C 1
ATOM 790 O O . ALA A 1 105 ? -16.178 -4.556 23.306 1.00 94.44 105 ALA A O 1
ATOM 791 N N . HIS A 1 106 ? -15.411 -6.009 21.783 1.00 93.62 106 HIS A N 1
ATOM 792 C CA . HIS A 1 106 ? -16.272 -7.109 22.223 1.00 93.62 106 HIS A CA 1
ATOM 793 C C . HIS A 1 106 ? -15.963 -7.545 23.659 1.00 93.62 106 HIS A C 1
ATOM 795 O O . HIS A 1 106 ? -16.881 -7.707 24.471 1.00 93.62 106 HIS A O 1
ATOM 801 N N . GLN A 1 107 ? -14.680 -7.690 23.995 1.00 95.25 107 GLN A N 1
ATOM 802 C CA . GLN A 1 107 ? -14.248 -8.082 25.334 1.00 95.25 107 GLN A CA 1
ATOM 803 C C . GLN A 1 107 ? -14.566 -7.026 26.393 1.00 95.25 107 GLN A C 1
ATOM 805 O O . GLN A 1 107 ? -14.829 -7.404 27.527 1.00 95.25 107 GLN A O 1
ATOM 810 N N . LEU A 1 108 ? -14.605 -5.734 26.046 1.00 95.50 108 LEU A N 1
ATOM 811 C CA . LEU A 1 108 ? -14.997 -4.652 26.956 1.00 95.50 108 LEU A CA 1
ATOM 812 C C . LEU A 1 108 ? -16.520 -4.515 27.112 1.00 95.50 108 LEU A C 1
ATOM 814 O O . LEU A 1 108 ? -16.995 -4.153 28.190 1.00 95.50 108 LEU A O 1
ATOM 818 N N . ARG A 1 109 ? -17.310 -4.842 26.080 1.00 92.31 109 ARG A N 1
ATOM 819 C CA . ARG A 1 109 ? -18.783 -4.768 26.133 1.00 92.31 109 ARG A CA 1
ATOM 820 C C . ARG A 1 109 ? -19.366 -5.659 27.237 1.00 92.31 109 ARG A C 1
ATOM 822 O O . ARG A 1 109 ? -20.277 -5.238 27.945 1.00 92.31 109 ARG A O 1
ATOM 829 N N . THR A 1 110 ? -18.815 -6.858 27.410 1.00 94.62 110 THR A N 1
ATOM 830 C CA . THR A 1 110 ? -19.269 -7.845 28.407 1.00 94.62 110 THR A CA 1
ATOM 831 C C . THR A 1 110 ? -19.118 -7.360 29.862 1.00 94.62 110 THR A C 1
ATOM 833 O O . THR A 1 110 ? -20.127 -7.293 30.567 1.00 94.62 110 THR A O 1
ATOM 836 N N . PRO A 1 111 ? -17.922 -6.963 30.345 1.00 94.62 111 PRO A N 1
ATOM 837 C CA . PRO A 1 111 ? -17.756 -6.450 31.702 1.00 94.62 111 PRO A CA 1
ATOM 838 C C . PRO A 1 111 ? -18.479 -5.115 31.918 1.00 94.62 111 PRO A C 1
ATOM 840 O O . PRO A 1 111 ? -18.984 -4.883 33.013 1.00 94.62 111 PRO A O 1
ATOM 843 N N . LEU A 1 112 ? -18.602 -4.255 30.898 1.00 94.50 112 LEU A N 1
ATOM 844 C CA . LEU A 1 112 ? -19.375 -3.010 31.009 1.00 94.50 112 LEU A CA 1
ATOM 845 C C . LEU A 1 112 ? -20.881 -3.270 31.159 1.00 94.50 112 LEU A C 1
ATOM 847 O O . LEU A 1 112 ? -21.529 -2.605 31.966 1.00 94.50 112 LEU A O 1
ATOM 851 N N . ALA A 1 113 ? -21.431 -4.261 30.450 1.00 93.69 113 ALA A N 1
ATOM 852 C CA . ALA A 1 113 ? -22.810 -4.708 30.650 1.00 93.69 113 ALA A CA 1
ATOM 853 C C . ALA A 1 113 ? -23.015 -5.283 32.062 1.00 93.69 113 ALA A C 1
ATOM 855 O O . ALA A 1 113 ? -24.007 -4.963 32.718 1.00 93.69 113 ALA A O 1
ATOM 856 N N . GLY A 1 114 ? -22.045 -6.056 32.562 1.00 95.19 114 GLY A N 1
ATOM 857 C CA . GLY A 1 114 ? -22.037 -6.548 33.940 1.00 95.19 114 GLY A CA 1
ATOM 858 C C . GLY A 1 114 ? -22.040 -5.416 34.972 1.00 95.19 114 GLY A C 1
ATOM 859 O O . GLY A 1 114 ? -22.888 -5.401 35.860 1.00 95.19 114 GLY A O 1
ATOM 860 N N . LEU A 1 115 ? -21.156 -4.421 34.825 1.00 95.00 115 LEU A N 1
ATOM 861 C CA . LEU A 1 115 ? -21.120 -3.241 35.699 1.00 95.00 115 LEU A CA 1
ATOM 862 C C . LEU A 1 115 ? -22.427 -2.444 35.652 1.00 95.00 115 LEU A C 1
ATOM 864 O O . LEU A 1 115 ? -22.909 -1.979 36.686 1.00 95.00 115 LEU A O 1
ATOM 868 N N . LYS A 1 116 ? -23.028 -2.303 34.468 1.00 93.62 116 LYS A N 1
ATOM 869 C CA . LYS A 1 116 ? -24.317 -1.631 34.313 1.00 93.62 116 LYS A CA 1
ATOM 870 C C . LYS A 1 116 ? -25.427 -2.375 35.066 1.00 93.62 116 LYS A C 1
ATOM 872 O O . LYS A 1 116 ? -26.126 -1.755 35.857 1.00 93.62 116 LYS A O 1
ATOM 877 N N . SER A 1 117 ? -25.516 -3.695 34.907 1.00 95.31 117 SER A N 1
ATOM 878 C CA . SER A 1 117 ? -26.504 -4.526 35.608 1.00 95.31 117 SER A CA 1
ATOM 879 C C . SER A 1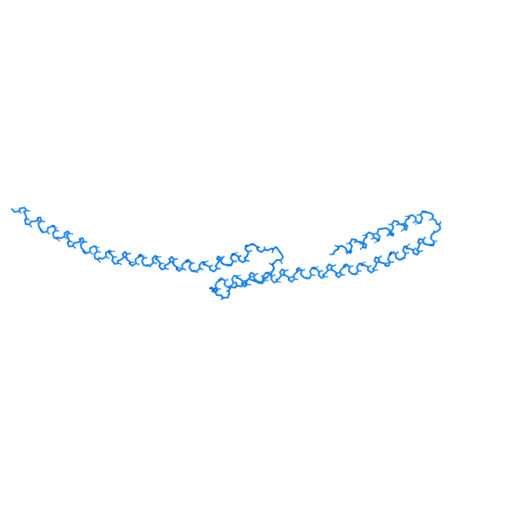 117 ? -26.316 -4.498 37.131 1.00 95.31 117 SER A C 1
ATOM 881 O O . SER A 1 117 ? -27.275 -4.300 37.870 1.00 95.31 117 SER A O 1
ATOM 883 N N . GLN A 1 118 ? -25.076 -4.611 37.618 1.00 95.00 118 GLN A N 1
ATOM 884 C CA . GLN A 1 118 ? -24.782 -4.559 39.055 1.00 95.00 118 GLN A CA 1
ATOM 885 C C . GLN A 1 118 ? -25.106 -3.191 39.669 1.00 95.00 118 GLN A C 1
ATOM 887 O O . GLN A 1 118 ? -25.635 -3.112 40.775 1.00 95.00 118 GLN A O 1
ATOM 892 N N . THR A 1 119 ? -24.833 -2.099 38.948 1.00 95.44 119 THR A N 1
ATOM 893 C CA . THR A 1 119 ? -25.197 -0.751 39.414 1.00 95.44 119 THR A CA 1
ATOM 894 C C . THR A 1 119 ? -26.705 -0.504 39.389 1.00 95.44 119 THR A C 1
ATOM 896 O O . THR A 1 119 ? -27.201 0.166 40.290 1.00 95.44 119 THR A O 1
ATOM 899 N N . GLU A 1 120 ? -27.444 -1.062 38.423 1.00 93.88 120 GLU A N 1
ATOM 900 C CA . GLU A 1 120 ? -28.916 -1.024 38.393 1.00 93.88 120 GLU A CA 1
ATOM 901 C C . GLU A 1 120 ? -29.527 -1.754 39.597 1.00 93.88 120 GLU A C 1
ATOM 903 O O . GLU A 1 120 ? -30.393 -1.194 40.269 1.00 93.88 120 GLU A O 1
ATOM 908 N N . LEU A 1 121 ? -29.032 -2.955 39.918 1.00 95.56 121 LEU A N 1
ATOM 909 C CA . LEU A 1 121 ? -29.460 -3.715 41.098 1.00 95.56 121 LEU A CA 1
ATOM 910 C C . LEU A 1 121 ? -29.170 -2.946 42.396 1.00 95.56 121 LEU A C 1
ATOM 912 O O . LEU A 1 121 ? -30.077 -2.708 43.192 1.00 95.56 121 LEU A O 1
ATOM 916 N N . ALA A 1 122 ? -27.938 -2.457 42.569 1.00 93.81 122 ALA A N 1
ATOM 917 C CA . ALA A 1 122 ? -27.546 -1.699 43.757 1.00 93.81 122 ALA A CA 1
ATOM 918 C C . ALA A 1 122 ? -28.333 -0.382 43.914 1.00 93.81 122 ALA A C 1
ATOM 920 O O . ALA A 1 122 ? -28.637 0.032 45.031 1.00 93.81 122 ALA A O 1
ATOM 921 N N . LEU A 1 123 ? -28.692 0.287 42.810 1.00 94.50 123 LEU A N 1
ATOM 922 C CA . LEU A 1 123 ? -29.576 1.458 42.833 1.00 94.50 123 LEU A CA 1
ATOM 923 C C . LEU A 1 123 ? -31.005 1.103 43.263 1.00 94.50 123 LEU A C 1
ATOM 925 O O . LEU A 1 123 ? -31.684 1.958 43.830 1.00 94.50 123 LEU A O 1
ATOM 929 N N . GLY A 1 124 ? -31.476 -0.117 43.000 1.00 92.06 124 GLY A N 1
ATOM 930 C CA . GLY A 1 124 ? -32.767 -0.609 43.485 1.00 92.06 124 GLY A CA 1
ATOM 931 C C . GLY A 1 124 ? -32.799 -0.832 45.000 1.00 92.06 124 GLY A C 1
ATOM 932 O O . GLY A 1 124 ? -33.826 -0.586 45.625 1.00 92.06 124 GLY A O 1
ATOM 933 N N . GLU A 1 125 ? -31.672 -1.237 45.590 1.00 93.19 125 GLU A N 1
ATOM 934 C CA . GLU A 1 125 ? -31.556 -1.607 47.012 1.00 93.19 125 GLU A CA 1
ATOM 935 C C . GLU A 1 125 ? -31.049 -0.465 47.921 1.00 93.19 125 GLU A C 1
ATOM 937 O O . GLU A 1 125 ? -31.177 -0.526 49.146 1.00 93.19 125 GLU A O 1
ATOM 942 N N . ALA A 1 126 ? -30.455 0.590 47.351 1.00 90.69 126 ALA A N 1
ATOM 943 C CA . ALA A 1 126 ? -29.853 1.681 48.114 1.00 90.69 126 ALA A CA 1
ATOM 944 C C . ALA A 1 126 ? -30.890 2.650 48.720 1.00 90.69 126 ALA A C 1
ATOM 946 O O . ALA A 1 126 ? -31.554 3.401 48.000 1.00 90.69 126 ALA A O 1
ATOM 947 N N . ASN A 1 127 ? -30.921 2.708 50.057 1.00 91.25 127 ASN A N 1
ATOM 948 C CA . ASN A 1 127 ? -31.793 3.599 50.838 1.00 91.25 127 ASN A CA 1
ATOM 949 C C . ASN A 1 127 ? -31.142 4.943 51.219 1.00 91.25 127 ASN A C 1
ATOM 951 O O . ASN A 1 127 ? -31.847 5.919 51.460 1.00 91.25 127 ASN A O 1
ATOM 955 N N . ASP A 1 128 ? -29.808 5.010 51.276 1.00 95.00 128 ASP A N 1
ATOM 956 C CA . ASP A 1 128 ? -29.078 6.250 51.569 1.00 95.00 128 ASP A CA 1
ATOM 957 C C . ASP A 1 128 ? -28.984 7.138 50.305 1.00 95.00 128 ASP A C 1
ATOM 959 O O . ASP A 1 128 ? -28.392 6.710 49.302 1.00 95.00 128 ASP A O 1
ATOM 963 N N . PRO A 1 129 ? -29.504 8.385 50.332 1.00 92.69 129 PRO A N 1
ATOM 964 C CA . PRO A 1 129 ? -29.414 9.321 49.211 1.00 92.69 129 PRO A CA 1
ATOM 965 C C . PRO A 1 129 ? -27.979 9.576 48.727 1.00 92.69 129 PRO A C 1
ATOM 967 O O . PRO A 1 129 ? -27.745 9.711 47.522 1.00 92.69 129 PRO A O 1
ATOM 970 N N . ALA A 1 130 ? -27.002 9.624 49.639 1.00 93.38 130 ALA A N 1
ATOM 971 C CA . ALA A 1 130 ? -25.609 9.883 49.289 1.00 93.38 130 ALA A CA 1
ATOM 972 C C . ALA A 1 130 ? -24.977 8.692 48.551 1.00 93.38 130 ALA A C 1
ATOM 974 O O . ALA A 1 130 ? -24.247 8.884 47.571 1.00 93.38 130 ALA A O 1
ATOM 975 N N . LEU A 1 131 ? -25.278 7.463 48.986 1.00 93.38 131 LEU A N 1
ATOM 976 C CA . LEU A 1 131 ? -24.867 6.232 48.308 1.00 93.38 131 LEU A CA 1
ATOM 977 C C . LEU A 1 131 ? -25.515 6.115 46.925 1.00 93.38 131 LEU A C 1
ATOM 979 O O . LEU A 1 131 ? -24.824 5.841 45.942 1.00 93.38 131 LEU A O 1
ATOM 983 N N . ARG A 1 132 ? -26.818 6.399 46.828 1.00 95.12 132 ARG A N 1
ATOM 984 C CA . ARG A 1 132 ? -27.567 6.368 45.567 1.00 95.12 132 ARG A CA 1
ATOM 985 C C . ARG A 1 132 ? -26.961 7.316 44.529 1.00 95.12 132 ARG A C 1
ATOM 987 O O . ARG A 1 132 ? -26.678 6.897 43.409 1.00 95.12 132 ARG A O 1
ATOM 994 N N . ALA A 1 133 ? -26.646 8.555 44.918 1.00 93.75 133 ALA A N 1
ATOM 995 C CA . ALA A 1 133 ? -25.991 9.523 44.035 1.00 93.75 133 ALA A CA 1
ATOM 996 C C . ALA A 1 133 ? -24.601 9.056 43.553 1.00 93.75 133 ALA A C 1
ATOM 998 O O . ALA A 1 133 ? -24.209 9.326 42.417 1.00 93.75 133 ALA A O 1
ATOM 999 N N . ARG A 1 134 ? -23.837 8.342 44.395 1.00 94.25 134 ARG A N 1
ATOM 1000 C CA . ARG A 1 134 ? -22.544 7.754 44.000 1.00 94.25 134 ARG A CA 1
ATOM 1001 C C . ARG A 1 134 ? -22.729 6.630 42.979 1.00 94.25 134 ARG A C 1
ATOM 1003 O O . ARG A 1 134 ? -22.043 6.646 41.960 1.00 94.25 134 ARG A O 1
ATOM 1010 N N . LEU A 1 135 ? -23.657 5.703 43.222 1.00 95.25 135 LEU A N 1
ATOM 1011 C CA . LEU A 1 135 ? -23.962 4.595 42.307 1.00 95.25 135 LEU A CA 1
ATOM 1012 C C . LEU A 1 135 ? -24.450 5.096 40.945 1.00 95.25 135 LEU A C 1
ATOM 1014 O O . LEU A 1 135 ? -24.032 4.578 39.912 1.00 95.25 135 LEU A O 1
ATOM 1018 N N . GLN A 1 136 ? -25.253 6.159 40.934 1.00 95.19 136 GLN A N 1
ATOM 1019 C CA . GLN A 1 136 ? -25.762 6.771 39.710 1.00 95.19 136 GLN A CA 1
ATOM 1020 C C . GLN A 1 136 ? -24.627 7.329 38.836 1.00 95.19 136 GLN A C 1
ATOM 1022 O O . GLN A 1 136 ? -24.589 7.073 37.634 1.00 95.19 136 GLN A O 1
ATOM 1027 N N . ARG A 1 137 ? -23.612 7.965 39.441 1.00 95.19 137 ARG A N 1
ATOM 1028 C CA . ARG A 1 137 ? -22.405 8.402 38.712 1.00 95.19 137 ARG A CA 1
ATOM 1029 C C . ARG A 1 137 ? -21.603 7.240 38.118 1.00 95.19 137 ARG A C 1
ATOM 1031 O O . ARG A 1 137 ? -21.053 7.378 37.022 1.00 95.19 137 ARG A O 1
ATOM 1038 N N . VAL A 1 138 ? -21.508 6.108 38.824 1.00 94.88 138 VAL A N 1
ATOM 1039 C CA . VAL A 1 138 ? -20.821 4.903 38.317 1.00 94.88 138 VAL A CA 1
ATOM 1040 C C . VAL A 1 138 ? -21.598 4.306 37.147 1.00 94.88 138 VAL A C 1
ATOM 1042 O O . VAL A 1 138 ? -21.003 4.021 36.109 1.00 94.88 138 VAL A O 1
ATOM 1045 N N . HIS A 1 139 ? -22.920 4.193 37.276 1.00 95.06 139 HIS A N 1
ATOM 1046 C CA . HIS A 1 139 ? -23.806 3.705 36.223 1.00 95.06 139 HIS A CA 1
ATOM 1047 C C . HIS A 1 139 ? -23.708 4.547 34.941 1.00 95.06 139 HIS A C 1
ATOM 1049 O O . HIS A 1 139 ? -23.528 4.015 33.842 1.00 95.06 139 HIS A O 1
ATOM 1055 N N . GLU A 1 140 ? -23.762 5.873 35.071 1.00 95.56 140 GLU A N 1
ATOM 1056 C CA . GLU A 1 140 ? -23.606 6.788 33.939 1.00 95.56 140 GLU A CA 1
ATOM 1057 C C . GLU A 1 140 ? -22.224 6.662 33.289 1.00 95.56 140 GLU A C 1
ATOM 1059 O O . GLU A 1 140 ? -22.108 6.668 32.064 1.00 95.56 140 GLU A O 1
ATOM 1064 N N . SER A 1 141 ? -21.170 6.516 34.095 1.00 94.44 141 SER A N 1
ATOM 1065 C CA . SER A 1 141 ? -19.807 6.341 33.587 1.00 94.44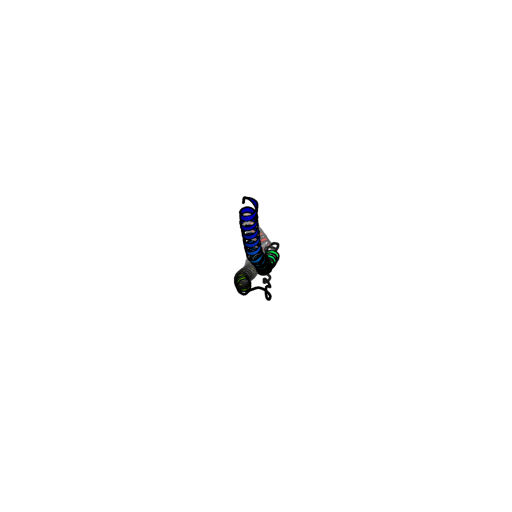 141 SER A CA 1
ATOM 1066 C C . SER A 1 141 ? -19.649 5.019 32.833 1.00 94.44 141 SER A C 1
ATOM 1068 O O . SER A 1 141 ? -19.106 5.021 31.732 1.00 94.44 141 SER A O 1
ATOM 1070 N N . ALA A 1 142 ? -20.185 3.915 33.363 1.00 93.75 142 ALA A N 1
ATOM 1071 C CA . ALA A 1 142 ? -20.202 2.618 32.683 1.00 93.75 142 ALA A CA 1
ATOM 1072 C C . ALA A 1 142 ? -20.992 2.679 31.365 1.00 93.75 142 ALA A C 1
ATOM 1074 O O . ALA A 1 142 ? -20.540 2.159 30.345 1.00 93.75 142 ALA A O 1
ATOM 1075 N N . THR A 1 143 ? -22.129 3.379 31.364 1.00 93.81 143 THR A N 1
ATOM 1076 C CA . THR A 1 143 ? -22.963 3.572 30.171 1.00 93.81 143 THR A CA 1
ATOM 1077 C C . THR A 1 143 ? -22.235 4.378 29.095 1.00 93.81 143 THR A C 1
ATOM 1079 O O . THR A 1 143 ? -22.221 3.968 27.935 1.00 93.81 143 THR A O 1
ATOM 1082 N N . ARG A 1 144 ? -21.570 5.483 29.459 1.00 94.50 144 ARG A N 1
ATOM 1083 C CA . ARG A 1 144 ? -20.758 6.268 28.513 1.00 94.50 144 ARG A CA 1
ATOM 1084 C C . ARG A 1 144 ? -19.600 5.451 27.943 1.00 94.50 144 ARG A C 1
ATOM 1086 O O . ARG A 1 144 ? -19.409 5.454 26.731 1.00 94.50 144 ARG A O 1
ATOM 1093 N N . SER A 1 145 ? -18.870 4.717 28.785 1.00 94.50 145 SER A N 1
ATOM 1094 C CA . SER A 1 145 ? -17.772 3.851 28.337 1.00 94.50 145 SER A CA 1
ATOM 1095 C C . SER A 1 145 ? -18.252 2.767 27.372 1.00 94.50 145 SER A C 1
ATOM 1097 O O . SER A 1 145 ? -17.610 2.536 26.351 1.00 94.50 145 SER A O 1
ATOM 1099 N N . ALA A 1 146 ? -19.406 2.147 27.638 1.00 91.88 146 ALA A N 1
ATOM 1100 C CA . ALA A 1 146 ? -19.998 1.162 26.731 1.00 91.88 146 ALA A CA 1
ATOM 1101 C C . ALA A 1 146 ? -20.359 1.784 25.377 1.00 91.88 146 ALA A C 1
ATOM 1103 O O . ALA A 1 146 ? -20.160 1.161 24.335 1.00 91.88 146 ALA A O 1
ATOM 1104 N N . HIS A 1 147 ? -20.843 3.027 25.388 1.00 92.69 147 HIS A N 1
ATOM 1105 C CA . HIS A 1 147 ? -21.182 3.756 24.173 1.00 92.69 147 HIS A CA 1
ATOM 1106 C C . HIS A 1 147 ? -19.953 4.086 23.319 1.00 92.69 147 HIS A C 1
ATOM 1108 O O . HIS A 1 147 ? -20.010 3.909 22.105 1.00 92.69 147 HIS A O 1
ATOM 1114 N N . LEU A 1 148 ? -18.852 4.517 23.947 1.00 93.56 148 LEU A N 1
ATOM 1115 C CA . LEU A 1 148 ? -17.580 4.801 23.270 1.00 93.56 148 LEU A CA 1
ATOM 1116 C C . LEU A 1 148 ? -16.986 3.541 22.641 1.00 93.56 148 LEU A C 1
ATOM 1118 O O . LEU A 1 148 ? -16.569 3.562 21.490 1.00 93.56 148 LEU A O 1
ATOM 1122 N N . VAL A 1 149 ? -17.008 2.424 23.372 1.00 92.88 149 VAL A N 1
ATOM 1123 C CA . VAL A 1 149 ? -16.546 1.126 22.864 1.00 92.88 149 VAL A CA 1
ATOM 1124 C C . VAL A 1 149 ? -17.356 0.672 21.646 1.00 92.88 149 VAL A C 1
ATOM 1126 O O . VAL A 1 149 ? -16.813 0.035 20.753 1.00 92.88 149 VAL A O 1
ATOM 1129 N N . ASN A 1 150 ? -18.644 1.014 21.578 1.00 88.25 150 ASN A N 1
ATOM 1130 C CA . ASN A 1 150 ? -19.505 0.647 20.456 1.00 88.25 150 ASN A CA 1
ATOM 1131 C C . ASN A 1 150 ? -19.311 1.526 19.204 1.00 88.25 150 ASN A C 1
ATOM 1133 O O . ASN A 1 150 ? -19.928 1.245 18.180 1.00 88.25 150 ASN A O 1
ATOM 1137 N N . GLN A 1 151 ? -18.523 2.601 19.305 1.00 89.38 151 GLN A N 1
ATOM 1138 C CA . GLN A 1 151 ? -18.201 3.522 18.207 1.00 89.38 151 GLN A CA 1
ATOM 1139 C C . GLN A 1 151 ? -16.815 3.268 17.584 1.00 89.38 151 GLN A C 1
ATOM 1141 O O . GLN A 1 151 ? -16.463 3.957 16.627 1.00 89.38 151 GLN A O 1
ATOM 1146 N N . LEU A 1 152 ? -16.042 2.323 18.133 1.00 80.94 152 LEU A N 1
ATOM 1147 C CA . LEU A 1 152 ? -14.758 1.850 17.596 1.00 80.94 152 LEU A CA 1
ATOM 1148 C C . LEU A 1 152 ? -14.968 0.835 16.466 1.00 80.94 152 LEU A C 1
ATOM 1150 O O . LEU A 1 152 ? -14.161 0.870 15.511 1.00 80.94 152 LEU A O 1
#

Radius of gyration: 41.43 Å; Cα contacts (8 Å, |Δi|>4): 60; chains: 1; bounding box: 86×39×118 Å

Solvent-accessible surface area (backbone atoms only — not comparable to full-atom values): 8403 Å² total; per-residue (Å²): 128,69,68,66,57,52,55,54,50,54,52,51,51,52,49,51,53,48,51,50,46,69,52,48,49,59,52,51,50,49,53,51,51,50,50,54,51,52,52,50,50,52,54,59,66,47,45,54,56,55,53,54,44,59,68,56,61,84,54,54,100,84,60,56,72,76,71,89,51,87,92,40,59,72,69,59,38,51,53,43,50,56,50,35,52,51,34,50,51,52,48,50,52,53,53,50,50,54,50,50,52,53,52,50,32,56,63,49,45,55,60,32,50,49,51,34,52,54,32,53,54,50,54,72,72,48,81,51,70,72,58,34,57,52,41,50,55,50,32,52,50,34,51,51,52,44,54,54,46,74,72,111